Protein AF-A0A7G2JWM5-F1 (afdb_monomer_lite)

Foldseek 3Di:
DAFEDAPPDPCCVVGPHYDHDDVVVPPDDPVVVVLVRVVVVCVVVVHDRDDDDPPPDDDDPVVVVVVVVVCCVVVVDDPVDDDDDDDQDDVPSDDGDDPVVVVVVD

Secondary structure (DSSP, 8-state):
---EEETTSGGGGG-SEEE---GGG-SS-HHHHHHHHHHHHHHHTTPPP----S-SS---HHHHHHHHHHHHHHHT--TTS---------TTSSPPPPHHHHHHH-

Radius of gyration: 20.57 Å; chains: 1; bounding box: 44×35×52 Å

Structure (mmCIF, N/CA/C/O backbone):
data_AF-A0A7G2JWM5-F1
#
_entry.id   AF-A0A7G2JWM5-F1
#
loop_
_atom_site.group_PDB
_atom_site.id
_atom_site.type_symbol
_atom_site.label_atom_id
_atom_site.label_alt_id
_atom_site.label_comp_id
_atom_site.label_asym_id
_atom_site.label_entity_id
_atom_site.label_seq_id
_atom_site.pdbx_PDB_ins_code
_atom_site.Cartn_x
_atom_site.Cartn_y
_atom_site.Cartn_z
_atom_site.occupancy
_atom_site.B_iso_or_equiv
_atom_site.auth_seq_id
_atom_site.auth_comp_id
_atom_site.auth_asym_id
_atom_site.auth_atom_id
_atom_site.pdbx_PDB_model_num
ATOM 1 N N . LYS A 1 1 ? 11.159 4.956 -25.012 1.00 87.69 1 LYS A N 1
ATOM 2 C CA . LYS A 1 1 ? 10.590 5.292 -23.677 1.00 87.69 1 LYS A CA 1
ATOM 3 C C . LYS A 1 1 ? 10.637 4.049 -22.785 1.00 87.69 1 LYS A C 1
ATOM 5 O O . LYS A 1 1 ? 10.161 3.008 -23.226 1.00 87.69 1 LYS A O 1
ATOM 10 N N . TYR A 1 2 ? 11.234 4.130 -21.594 1.00 93.06 2 TYR A N 1
ATOM 11 C CA . TYR A 1 2 ? 11.314 3.020 -20.631 1.00 93.06 2 TYR A CA 1
ATOM 12 C C . TYR A 1 2 ? 10.010 2.926 -19.820 1.00 93.06 2 TYR A C 1
ATOM 14 O O . TYR A 1 2 ? 9.539 3.944 -19.316 1.00 93.06 2 TYR A O 1
ATOM 22 N N . ARG A 1 3 ? 9.396 1.740 -19.736 1.00 94.00 3 ARG A N 1
ATOM 23 C CA . ARG A 1 3 ? 8.170 1.473 -18.968 1.00 94.00 3 ARG A CA 1
ATOM 24 C C . ARG A 1 3 ? 8.335 0.158 -18.210 1.00 94.00 3 ARG A C 1
ATOM 26 O O . ARG A 1 3 ? 8.349 -0.907 -18.824 1.00 94.00 3 ARG A O 1
ATOM 33 N N . LEU A 1 4 ? 8.431 0.244 -16.887 1.00 94.94 4 LEU A N 1
ATOM 34 C CA . LEU A 1 4 ? 8.587 -0.898 -15.987 1.00 94.94 4 LEU A CA 1
ATOM 35 C C . LEU A 1 4 ? 7.278 -1.199 -15.252 1.00 94.94 4 LEU A C 1
ATOM 37 O O . LEU A 1 4 ? 6.628 -0.279 -14.761 1.00 94.94 4 LEU A O 1
ATOM 41 N N . ALA A 1 5 ? 6.920 -2.478 -15.156 1.00 94.25 5 ALA A N 1
ATOM 42 C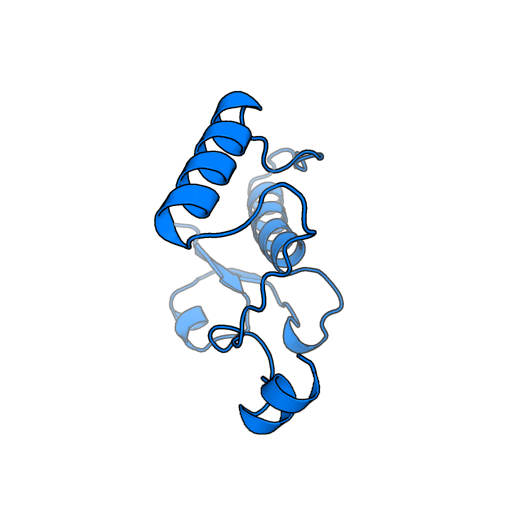 CA . ALA A 1 5 ? 5.802 -2.954 -14.343 1.00 94.25 5 ALA A CA 1
ATOM 43 C C . ALA A 1 5 ? 6.120 -4.286 -13.643 1.00 94.25 5 ALA A C 1
ATOM 45 O O . ALA A 1 5 ? 7.007 -5.023 -14.080 1.00 94.25 5 ALA A O 1
ATOM 46 N N . PRO A 1 6 ? 5.365 -4.652 -12.594 1.00 93.62 6 PRO A N 1
ATOM 47 C CA . PRO A 1 6 ? 5.339 -6.020 -12.094 1.00 93.62 6 PRO A CA 1
ATOM 48 C C . PRO A 1 6 ? 4.916 -7.022 -13.179 1.00 93.62 6 PRO A C 1
ATOM 50 O O . PRO A 1 6 ? 3.964 -6.784 -13.925 1.00 93.62 6 PRO A O 1
ATOM 53 N N . ALA A 1 7 ? 5.561 -8.187 -13.221 1.00 91.81 7 ALA A N 1
ATOM 54 C CA . ALA A 1 7 ? 5.248 -9.278 -14.150 1.00 91.81 7 ALA A CA 1
ATOM 55 C C . ALA A 1 7 ? 4.025 -10.120 -13.713 1.00 91.81 7 ALA A C 1
ATOM 57 O O . ALA A 1 7 ? 4.030 -11.340 -13.850 1.00 91.81 7 ALA A O 1
ATOM 58 N N . THR A 1 8 ? 2.997 -9.498 -13.124 1.00 84.69 8 THR A N 1
ATOM 59 C CA . THR A 1 8 ? 1.924 -10.216 -12.403 1.00 84.69 8 THR A CA 1
ATOM 60 C C . THR A 1 8 ? 0.517 -10.014 -12.959 1.00 84.69 8 THR A C 1
ATOM 62 O O . THR A 1 8 ? -0.327 -10.884 -12.770 1.00 84.69 8 THR A O 1
ATOM 65 N N . LYS A 1 9 ? 0.231 -8.903 -13.651 1.00 85.19 9 LYS A N 1
ATOM 66 C CA . LYS A 1 9 ? -1.109 -8.594 -14.196 1.00 85.19 9 LYS A CA 1
ATOM 67 C C . LYS A 1 9 ? -1.100 -8.570 -15.722 1.00 85.19 9 LYS A C 1
ATOM 69 O O . LYS A 1 9 ? -0.060 -8.306 -16.316 1.00 85.19 9 LYS A O 1
ATOM 74 N N . TRP A 1 10 ? -2.245 -8.808 -16.368 1.00 87.44 10 TRP A N 1
ATOM 75 C CA . TRP A 1 10 ? -2.355 -8.834 -17.838 1.00 87.44 10 TRP A CA 1
ATOM 76 C C . TRP A 1 10 ? -1.911 -7.515 -18.495 1.00 87.44 10 TRP A C 1
ATOM 78 O O . TRP A 1 10 ? -1.260 -7.532 -19.536 1.00 87.44 10 TRP A O 1
ATOM 88 N N . VAL A 1 11 ? -2.155 -6.376 -17.833 1.00 87.44 11 VAL A N 1
ATOM 89 C CA . VAL A 1 11 ? -1.743 -5.032 -18.286 1.00 87.44 11 VAL A CA 1
ATOM 90 C C . VAL A 1 11 ? -0.230 -4.882 -18.491 1.00 87.44 11 VAL A C 1
ATOM 92 O O . VAL A 1 11 ? 0.208 -3.934 -19.140 1.00 87.44 11 VAL A O 1
ATOM 95 N N . GLN A 1 12 ? 0.584 -5.828 -18.002 1.00 88.38 12 GLN A N 1
ATOM 96 C CA . GLN A 1 12 ? 2.034 -5.854 -18.214 1.00 8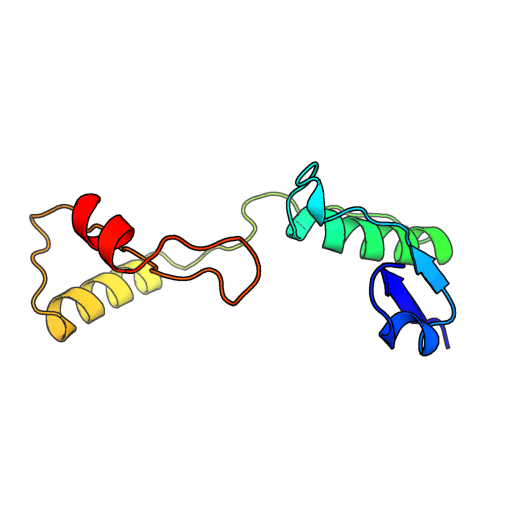8.38 12 GLN A CA 1
ATOM 97 C C . GLN A 1 12 ? 2.442 -5.855 -19.699 1.00 88.38 12 GLN A C 1
ATOM 99 O O . GLN A 1 12 ? 3.577 -5.504 -20.015 1.00 88.38 12 GLN A O 1
ATOM 104 N N . ILE A 1 13 ? 1.541 -6.226 -20.619 1.00 91.50 13 ILE A N 1
ATOM 105 C CA . ILE A 1 13 ? 1.789 -6.176 -22.070 1.00 91.50 13 ILE A CA 1
ATOM 106 C C . ILE A 1 13 ? 2.083 -4.758 -22.580 1.00 91.50 13 ILE A C 1
ATOM 108 O O . ILE A 1 13 ? 2.785 -4.601 -23.573 1.00 91.50 13 ILE A O 1
ATOM 112 N N . LEU A 1 14 ? 1.614 -3.721 -21.877 1.00 93.06 14 LEU A N 1
ATOM 113 C CA . LEU A 1 14 ? 1.860 -2.317 -22.230 1.00 93.06 14 LEU A CA 1
ATOM 114 C C . LEU A 1 14 ? 3.278 -1.844 -21.839 1.00 93.06 14 LEU A C 1
ATOM 116 O O . LEU A 1 14 ? 3.710 -0.742 -22.206 1.00 93.06 14 LEU A O 1
ATOM 120 N N . TYR A 1 15 ? 4.026 -2.679 -21.112 1.00 94.75 15 TYR A N 1
ATOM 121 C CA . TYR A 1 15 ? 5.335 -2.380 -20.536 1.00 94.75 15 TYR A CA 1
ATOM 122 C C . TYR A 1 15 ? 6.432 -3.203 -21.220 1.00 94.75 15 TYR A C 1
ATOM 124 O O . TYR A 1 15 ? 6.281 -4.404 -21.453 1.00 94.75 15 TYR A O 1
ATOM 132 N N . ASN A 1 16 ? 7.550 -2.545 -21.536 1.00 95.06 16 ASN A N 1
ATOM 133 C CA . ASN A 1 16 ? 8.700 -3.152 -22.214 1.00 95.06 16 ASN A CA 1
ATOM 134 C C . ASN A 1 16 ? 9.753 -3.712 -21.246 1.00 95.06 16 ASN A C 1
ATOM 136 O O . ASN A 1 16 ? 10.640 -4.442 -21.676 1.00 95.06 16 ASN A O 1
ATOM 140 N N . HIS A 1 17 ? 9.635 -3.416 -19.951 1.00 95.50 17 HIS A N 1
ATOM 141 C CA . HIS A 1 17 ? 10.452 -4.004 -18.895 1.00 95.50 17 HIS A CA 1
ATOM 142 C C . HIS A 1 17 ? 9.562 -4.513 -17.771 1.00 95.50 17 HIS A C 1
ATOM 144 O O . HIS A 1 17 ? 8.515 -3.930 -17.473 1.00 95.50 17 HIS A O 1
ATOM 150 N N . ARG A 1 18 ? 9.964 -5.624 -17.151 1.00 94.94 18 ARG A N 1
ATOM 151 C CA . ARG A 1 18 ? 9.153 -6.294 -16.138 1.00 94.94 18 ARG A CA 1
ATOM 152 C C . ARG A 1 18 ? 10.008 -6.789 -14.986 1.00 94.94 18 ARG A C 1
ATOM 154 O O . ARG A 1 18 ? 11.138 -7.216 -15.200 1.00 94.94 18 ARG A O 1
ATOM 161 N N . LEU A 1 19 ? 9.443 -6.748 -13.784 1.00 95.62 19 LEU A N 1
ATOM 162 C CA . LEU A 1 19 ? 10.050 -7.290 -12.573 1.00 95.62 19 LEU A CA 1
ATOM 163 C C . LEU A 1 19 ? 9.135 -8.357 -11.973 1.00 95.62 19 LEU A C 1
ATOM 165 O O . LEU A 1 19 ? 7.965 -8.095 -11.690 1.00 95.62 19 LEU A O 1
ATOM 169 N N . THR A 1 20 ? 9.657 -9.562 -11.768 1.00 94.12 20 THR A N 1
ATOM 170 C CA . THR A 1 20 ? 8.897 -10.637 -11.124 1.00 94.12 20 THR A CA 1
ATOM 171 C C . THR A 1 20 ? 8.733 -10.337 -9.638 1.00 94.12 20 THR A C 1
ATOM 173 O O . THR A 1 20 ? 9.713 -10.189 -8.917 1.00 94.12 20 THR A O 1
ATOM 176 N N . GLN A 1 21 ? 7.485 -10.270 -9.176 1.00 93.06 21 GLN A N 1
ATOM 177 C CA . GLN A 1 21 ? 7.126 -10.065 -7.773 1.00 93.06 21 GLN A CA 1
ATOM 178 C C . GLN A 1 21 ? 6.032 -11.061 -7.393 1.00 93.06 21 GLN A C 1
ATOM 180 O O . GLN A 1 21 ? 5.107 -11.278 -8.170 1.00 93.06 21 GLN A O 1
ATOM 185 N N . ARG A 1 22 ? 6.107 -11.670 -6.207 1.00 90.19 22 ARG A N 1
ATOM 186 C CA . ARG A 1 22 ? 5.109 -12.642 -5.725 1.00 90.19 22 ARG A CA 1
ATOM 187 C C . ARG A 1 22 ? 4.350 -12.089 -4.521 1.00 90.19 22 ARG A C 1
ATOM 189 O O . ARG A 1 22 ? 4.466 -12.607 -3.419 1.00 90.19 22 ARG A O 1
ATOM 196 N N . ARG A 1 23 ? 3.559 -11.036 -4.759 1.00 88.12 23 ARG A N 1
ATOM 197 C CA . ARG A 1 23 ? 2.853 -10.282 -3.703 1.00 88.12 23 ARG A CA 1
ATOM 198 C C . ARG A 1 23 ? 1.862 -11.127 -2.891 1.00 88.12 23 ARG A C 1
ATOM 200 O O . ARG A 1 23 ? 1.644 -10.843 -1.726 1.00 88.12 23 ARG A O 1
ATOM 207 N N . SER A 1 24 ? 1.331 -12.210 -3.462 1.00 85.62 24 SER A N 1
ATOM 208 C CA . SER A 1 24 ? 0.433 -13.140 -2.758 1.00 85.62 24 SER A CA 1
ATOM 209 C C . SER A 1 24 ? 1.101 -13.950 -1.646 1.00 85.62 24 SER A C 1
ATOM 211 O O . SER A 1 24 ? 0.404 -14.576 -0.857 1.00 85.62 24 SER A O 1
ATOM 213 N N . ARG A 1 25 ? 2.437 -13.981 -1.590 1.00 89.19 25 ARG A N 1
ATOM 214 C CA . ARG A 1 25 ? 3.170 -14.705 -0.546 1.00 89.19 25 ARG A CA 1
ATOM 215 C C . ARG A 1 25 ? 3.380 -13.888 0.723 1.00 89.19 25 ARG A C 1
ATOM 217 O O . ARG A 1 25 ? 3.869 -14.445 1.696 1.00 89.19 25 ARG A O 1
ATOM 224 N N . SER A 1 26 ? 3.059 -12.592 0.698 1.00 87.12 26 SER A N 1
ATOM 225 C CA . SER A 1 26 ? 3.240 -11.681 1.835 1.00 87.12 26 SER A CA 1
ATOM 226 C C . SER A 1 26 ? 4.656 -11.711 2.436 1.00 87.12 26 SER A C 1
ATOM 228 O O . SER A 1 26 ? 4.834 -11.470 3.622 1.00 87.12 26 SER A O 1
ATOM 230 N N . GLU A 1 27 ? 5.673 -12.009 1.616 1.00 92.56 27 GLU A N 1
ATOM 231 C CA . GLU A 1 27 ? 7.086 -12.075 2.034 1.00 92.56 27 GLU A CA 1
ATOM 232 C C . GLU A 1 27 ? 7.656 -10.681 2.352 1.00 92.56 27 GLU A C 1
ATOM 234 O O . GLU A 1 27 ? 8.654 -10.563 3.058 1.00 92.56 27 GLU A O 1
ATOM 239 N N . LYS A 1 28 ? 7.038 -9.633 1.795 1.00 92.50 28 LYS A N 1
ATOM 240 C CA . LYS A 1 28 ? 7.373 -8.222 1.993 1.00 92.50 28 LYS A CA 1
ATOM 241 C C . LYS A 1 28 ? 6.093 -7.399 2.097 1.00 92.50 28 LYS A C 1
ATOM 243 O O . LYS A 1 28 ? 5.046 -7.803 1.584 1.00 92.50 28 LYS A O 1
ATOM 248 N N . SER A 1 29 ? 6.190 -6.219 2.694 1.00 90.06 29 SER A N 1
ATOM 249 C CA . SER A 1 29 ? 5.132 -5.213 2.643 1.00 90.06 29 SER A CA 1
ATOM 250 C C . SER A 1 29 ? 4.901 -4.703 1.214 1.00 90.06 29 SER A C 1
ATOM 252 O O . SER A 1 29 ? 5.784 -4.728 0.352 1.00 90.06 29 SER A O 1
ATOM 254 N N . GLU A 1 30 ? 3.703 -4.172 0.961 1.00 89.31 30 GLU A N 1
ATOM 255 C CA . GLU A 1 30 ? 3.360 -3.564 -0.331 1.00 89.31 30 GLU A CA 1
ATOM 256 C C . GLU A 1 30 ? 4.302 -2.395 -0.685 1.00 89.31 30 GLU A C 1
ATOM 258 O O . GLU A 1 30 ? 4.679 -2.212 -1.846 1.00 89.31 30 GLU A O 1
ATOM 263 N N . ALA A 1 31 ? 4.742 -1.638 0.326 1.00 90.62 31 ALA A N 1
ATOM 264 C CA . ALA A 1 31 ? 5.697 -0.546 0.170 1.00 90.62 31 ALA A CA 1
ATOM 265 C C . ALA A 1 31 ? 7.062 -1.040 -0.339 1.00 90.62 31 ALA A C 1
ATOM 267 O O . ALA A 1 31 ? 7.603 -0.475 -1.290 1.00 90.62 31 ALA A O 1
ATOM 268 N N . GLU A 1 32 ? 7.587 -2.129 0.222 1.00 92.88 32 GLU A N 1
ATOM 269 C CA . GLU A 1 32 ? 8.866 -2.717 -0.198 1.00 92.88 32 GLU A CA 1
ATOM 270 C C . GLU A 1 32 ? 8.810 -3.279 -1.625 1.00 92.88 32 GLU A C 1
ATOM 272 O O . GLU A 1 32 ? 9.759 -3.118 -2.397 1.00 92.88 32 GLU A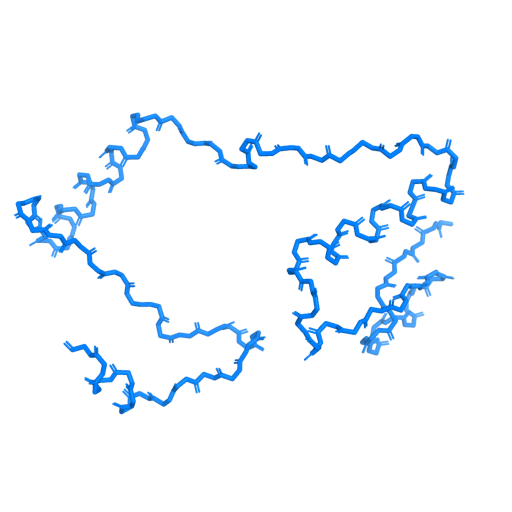 O 1
ATOM 277 N N . TYR A 1 33 ? 7.687 -3.882 -2.033 1.00 94.31 33 TYR A N 1
ATOM 278 C CA . TYR A 1 33 ? 7.502 -4.272 -3.434 1.00 94.31 33 TYR A CA 1
ATOM 279 C C . TYR A 1 33 ? 7.467 -3.059 -4.372 1.00 94.31 33 TYR A C 1
ATOM 281 O O . TYR A 1 33 ? 7.925 -3.139 -5.513 1.00 94.31 33 TYR A O 1
ATOM 289 N N . ASN A 1 34 ? 6.941 -1.920 -3.934 1.00 92.75 34 ASN A N 1
ATOM 290 C CA . ASN A 1 34 ? 6.989 -0.705 -4.744 1.00 92.75 34 ASN A CA 1
ATOM 291 C C . ASN A 1 34 ? 8.422 -0.149 -4.830 1.00 92.75 34 ASN A C 1
ATOM 293 O O . ASN A 1 34 ? 8.858 0.231 -5.917 1.00 92.75 34 ASN A O 1
ATOM 297 N N . GLN A 1 35 ? 9.191 -0.203 -3.739 1.00 94.69 35 GLN A N 1
ATOM 298 C CA . GLN A 1 35 ? 10.616 0.151 -3.736 1.00 94.69 35 GLN A CA 1
ATOM 299 C C . GLN A 1 35 ? 11.450 -0.758 -4.652 1.00 94.69 35 GLN A C 1
ATOM 301 O O . GLN A 1 35 ? 12.331 -0.262 -5.349 1.00 94.69 35 GLN A O 1
ATOM 306 N N . ASP A 1 36 ? 11.151 -2.061 -4.733 1.00 95.75 36 ASP A N 1
ATOM 307 C CA . ASP A 1 36 ? 11.822 -2.994 -5.655 1.00 95.75 36 ASP A CA 1
ATOM 308 C C . ASP A 1 36 ? 11.748 -2.507 -7.125 1.00 95.75 36 ASP A C 1
ATOM 310 O O . ASP A 1 36 ? 12.731 -2.604 -7.864 1.00 95.75 36 ASP A O 1
ATOM 314 N N . LEU A 1 37 ? 10.608 -1.947 -7.556 1.00 95.25 37 LEU A N 1
ATOM 315 C CA . LEU A 1 37 ? 10.455 -1.382 -8.906 1.00 95.25 37 LEU A CA 1
ATOM 316 C C . LEU A 1 37 ? 11.329 -0.140 -9.101 1.00 95.25 37 LEU A C 1
ATOM 318 O O . LEU A 1 37 ? 11.981 -0.001 -10.137 1.00 95.25 37 LEU A O 1
ATOM 322 N N . VAL A 1 38 ? 11.353 0.752 -8.107 1.00 95.38 38 VAL A N 1
ATOM 323 C CA . VAL A 1 38 ? 12.175 1.970 -8.129 1.00 95.38 38 VAL A CA 1
ATOM 324 C C . VAL A 1 38 ? 13.658 1.604 -8.173 1.00 95.38 38 VAL A C 1
ATOM 326 O O . VAL A 1 38 ? 14.390 2.133 -9.005 1.00 95.38 38 VAL A O 1
ATOM 329 N N . ARG A 1 39 ? 14.095 0.632 -7.365 1.00 96.81 39 ARG A N 1
ATOM 330 C CA . ARG A 1 39 ? 15.464 0.104 -7.394 1.00 96.81 39 ARG A CA 1
ATOM 331 C C . ARG A 1 39 ? 15.841 -0.439 -8.761 1.00 96.81 39 ARG A C 1
ATOM 333 O O . ARG A 1 39 ? 16.870 -0.041 -9.299 1.00 96.81 39 ARG A O 1
ATOM 340 N N . ALA A 1 40 ? 15.003 -1.293 -9.345 1.00 96.38 40 ALA A N 1
ATOM 341 C CA . ALA A 1 40 ? 15.255 -1.847 -10.671 1.00 96.38 40 ALA A CA 1
ATOM 342 C C . ALA A 1 40 ? 15.352 -0.747 -11.744 1.00 96.38 40 ALA A C 1
ATOM 344 O O . ALA A 1 40 ? 16.198 -0.826 -12.634 1.00 96.38 40 ALA A O 1
ATOM 345 N N . PHE A 1 41 ? 14.524 0.299 -11.650 1.00 96.25 41 PHE A N 1
ATOM 346 C CA . PHE A 1 41 ? 14.614 1.472 -12.519 1.00 96.25 41 PHE A CA 1
ATOM 347 C C . PHE A 1 41 ? 15.948 2.217 -12.337 1.00 96.25 41 PHE A C 1
ATOM 349 O O . PHE A 1 41 ? 16.671 2.415 -13.310 1.00 96.25 41 PHE A O 1
ATOM 356 N N . LEU A 1 42 ? 16.309 2.590 -11.106 1.00 96.38 42 LEU A N 1
ATOM 357 C CA . LEU A 1 42 ? 17.529 3.355 -10.821 1.00 96.38 42 LEU A CA 1
ATOM 358 C C . LEU A 1 42 ? 18.792 2.589 -11.229 1.00 96.38 42 LEU A C 1
ATOM 360 O O . LEU A 1 42 ? 19.649 3.140 -11.916 1.00 96.38 42 LEU A O 1
ATOM 364 N N . GLN A 1 43 ? 18.865 1.297 -10.898 1.00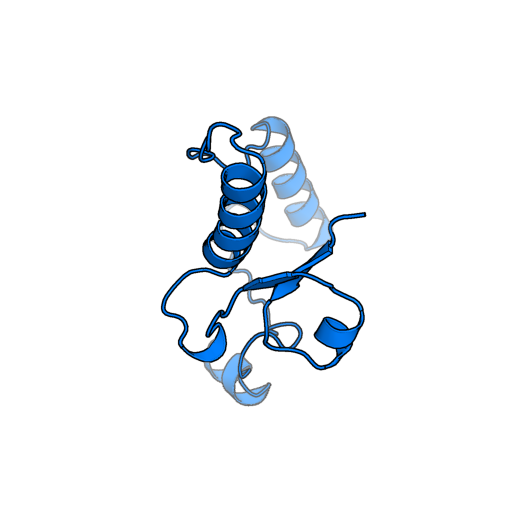 96.19 43 GLN A N 1
ATOM 365 C CA . GLN A 1 43 ? 19.970 0.420 -11.292 1.00 96.19 43 GLN A CA 1
ATOM 366 C C . GLN A 1 43 ? 20.111 0.334 -12.813 1.00 96.19 43 GLN A C 1
ATOM 368 O O . GLN A 1 43 ? 21.219 0.432 -13.337 1.00 96.19 43 GLN A O 1
ATOM 373 N N . LYS A 1 44 ? 18.992 0.209 -13.539 1.00 96.06 44 LYS A N 1
ATOM 374 C CA . LYS A 1 44 ? 18.990 0.174 -15.007 1.00 96.06 44 LYS A CA 1
ATOM 375 C C . LYS A 1 44 ? 19.534 1.461 -15.636 1.00 96.06 44 LYS A C 1
ATOM 377 O O . LYS A 1 44 ? 20.065 1.406 -16.743 1.00 96.06 44 LYS A O 1
ATOM 382 N N . HIS A 1 45 ? 19.392 2.587 -14.944 1.00 96.50 45 HIS A N 1
ATOM 383 C CA . HIS A 1 45 ? 19.863 3.904 -15.367 1.00 96.50 45 HIS A CA 1
ATOM 384 C C . HIS A 1 45 ? 21.194 4.321 -14.718 1.00 96.50 45 HIS A C 1
ATOM 386 O O . HIS A 1 45 ? 21.583 5.478 -14.851 1.00 96.50 45 HIS A O 1
ATOM 392 N N . ASN A 1 46 ? 21.890 3.405 -14.028 1.00 97.06 46 ASN A N 1
ATOM 393 C CA . ASN A 1 46 ? 23.138 3.678 -13.304 1.00 97.06 46 ASN A CA 1
ATOM 394 C C . ASN A 1 46 ? 23.030 4.847 -12.306 1.00 97.06 46 ASN A C 1
ATOM 396 O O . ASN A 1 46 ? 24.000 5.560 -12.056 1.00 97.06 46 ASN A O 1
ATOM 400 N N . MET A 1 47 ? 21.847 5.036 -11.725 1.00 97.56 47 MET A N 1
ATOM 401 C CA . MET A 1 47 ? 21.597 6.045 -10.704 1.00 97.56 47 MET A CA 1
ATOM 402 C C . MET A 1 47 ? 21.792 5.450 -9.305 1.00 97.56 47 MET A C 1
ATOM 404 O O . MET A 1 47 ? 21.496 4.269 -9.092 1.00 97.56 47 MET A O 1
ATOM 408 N N . PRO A 1 48 ? 22.254 6.252 -8.331 1.00 96.94 48 PRO A N 1
ATOM 409 C CA . PRO A 1 48 ? 22.362 5.797 -6.955 1.00 96.94 48 PRO A CA 1
ATOM 410 C C . PRO A 1 48 ? 20.980 5.447 -6.399 1.00 96.94 48 PRO A C 1
ATOM 412 O O . PRO A 1 48 ? 20.000 6.164 -6.607 1.00 96.94 48 PRO A O 1
ATOM 415 N N . VAL A 1 49 ? 20.916 4.342 -5.662 1.00 96.50 49 VAL A N 1
ATOM 416 C CA . VAL A 1 49 ? 19.726 3.954 -4.906 1.00 96.50 49 VAL A CA 1
ATOM 417 C C . VAL A 1 49 ? 19.798 4.620 -3.538 1.00 96.50 49 VAL A C 1
ATOM 419 O O . VAL A 1 49 ? 20.708 4.339 -2.761 1.00 96.50 49 VAL A O 1
ATOM 422 N N . VAL A 1 50 ? 18.831 5.488 -3.243 1.00 93.06 50 VAL A N 1
ATOM 423 C CA . VAL A 1 50 ? 18.665 6.108 -1.925 1.00 93.06 50 VAL A CA 1
ATOM 424 C C . VAL A 1 50 ? 17.348 5.621 -1.344 1.00 93.06 50 VAL A C 1
ATOM 426 O O . VAL A 1 50 ? 16.282 5.949 -1.860 1.00 93.06 50 VAL A O 1
ATOM 429 N N . GLU A 1 51 ? 17.429 4.819 -0.287 1.00 91.81 51 GLU A N 1
ATOM 430 C CA . GLU A 1 51 ? 16.238 4.303 0.383 1.00 91.81 51 GLU A CA 1
ATOM 431 C C . GLU A 1 51 ? 15.655 5.358 1.334 1.00 91.81 51 GLU A C 1
ATOM 433 O O . GLU A 1 51 ? 16.413 5.990 2.085 1.00 91.81 51 GLU A O 1
ATOM 438 N N . PRO A 1 52 ? 14.322 5.555 1.345 1.00 90.50 52 PRO A N 1
ATOM 439 C CA . PRO A 1 52 ? 13.687 6.392 2.347 1.00 90.50 52 PRO A CA 1
ATOM 440 C C . PRO A 1 52 ? 13.887 5.760 3.725 1.00 90.50 52 PRO A C 1
ATOM 442 O O . PRO A 1 52 ? 13.836 4.540 3.884 1.00 90.50 52 PRO A O 1
ATOM 445 N N . LYS A 1 53 ? 14.098 6.599 4.737 1.00 90.50 53 LYS A N 1
ATOM 446 C CA . LYS A 1 53 ? 14.216 6.166 6.130 1.00 90.50 53 LYS A CA 1
ATOM 447 C C . LYS A 1 53 ? 13.009 6.652 6.920 1.00 90.50 53 LYS A C 1
ATOM 449 O O . LYS A 1 53 ? 12.457 7.700 6.580 1.00 90.50 53 LYS A O 1
ATOM 454 N N . PRO A 1 54 ? 12.595 5.917 7.961 1.00 89.62 54 PRO A N 1
ATOM 455 C CA . PRO A 1 54 ? 11.557 6.403 8.846 1.00 89.62 54 PRO A CA 1
ATOM 456 C C . PRO A 1 54 ? 11.993 7.716 9.527 1.00 89.62 54 PRO A C 1
ATOM 458 O O . PRO A 1 54 ? 13.189 7.909 9.765 1.00 89.62 54 PRO A O 1
ATOM 461 N N . PRO A 1 55 ? 11.033 8.590 9.876 1.00 90.88 55 PRO A N 1
ATOM 462 C CA . PRO A 1 55 ? 9.588 8.403 9.704 1.00 90.88 55 PRO A CA 1
ATOM 463 C C . PRO A 1 55 ? 9.134 8.682 8.260 1.00 90.88 55 PRO A C 1
ATOM 465 O O . PRO A 1 55 ? 9.535 9.676 7.666 1.00 90.88 55 PRO A O 1
ATOM 468 N N . TYR A 1 56 ? 8.277 7.822 7.695 1.00 87.38 56 TYR A N 1
ATOM 469 C CA . TYR A 1 56 ? 7.838 7.945 6.293 1.00 87.38 56 TYR A CA 1
ATOM 470 C C . TYR A 1 56 ? 6.722 8.975 6.074 1.00 87.38 56 TYR A C 1
ATOM 472 O O . TYR A 1 56 ? 6.590 9.518 4.981 1.00 87.38 56 TYR A O 1
ATOM 480 N N . LEU A 1 57 ? 5.906 9.219 7.100 1.00 89.31 57 LEU A N 1
ATOM 481 C CA . LEU A 1 57 ? 4.800 10.169 7.085 1.00 89.31 57 LEU A CA 1
ATOM 482 C C . 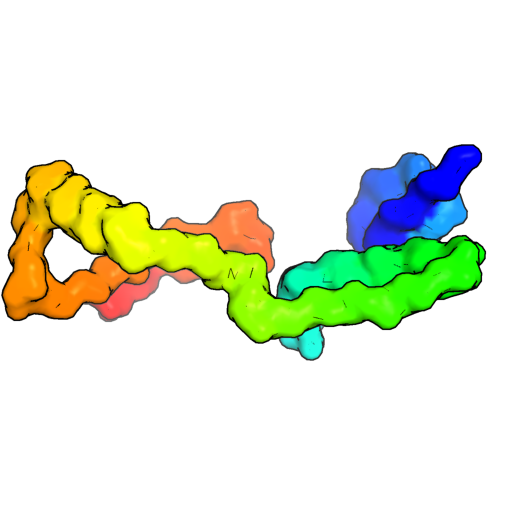LEU A 1 57 ? 4.731 10.832 8.459 1.00 89.31 57 LEU A C 1
ATOM 484 O O . LEU A 1 57 ? 4.635 10.143 9.474 1.00 89.31 57 LEU A O 1
ATOM 488 N N . ILE A 1 58 ? 4.821 12.158 8.481 1.00 91.12 58 ILE A N 1
ATOM 489 C CA . ILE A 1 58 ? 4.805 12.967 9.700 1.00 91.12 58 ILE A CA 1
ATOM 490 C C . ILE A 1 58 ? 3.727 14.023 9.525 1.00 91.12 58 ILE A C 1
ATOM 492 O O . ILE A 1 58 ? 3.647 14.666 8.480 1.00 91.12 58 ILE A O 1
ATOM 496 N N . PHE A 1 59 ? 2.924 14.200 10.564 1.00 91.50 59 PHE A N 1
ATOM 497 C CA . PHE A 1 59 ? 1.968 15.288 10.662 1.00 91.50 59 PHE A CA 1
ATOM 498 C C . PHE A 1 59 ? 2.416 16.246 11.755 1.00 91.50 59 PHE A C 1
ATOM 500 O O . PHE A 1 59 ? 3.035 15.836 12.741 1.00 91.50 59 PHE A O 1
ATOM 507 N N . GLU A 1 60 ? 2.083 17.521 11.593 1.00 93.50 60 GLU A N 1
ATOM 508 C CA . GLU A 1 60 ? 2.227 18.473 12.684 1.00 93.50 60 GLU A CA 1
ATOM 509 C C . GLU A 1 60 ? 1.334 18.060 13.856 1.00 93.50 60 GLU A C 1
ATOM 511 O O . GLU A 1 60 ? 0.207 17.595 13.667 1.00 93.50 60 GLU A O 1
ATOM 516 N N . LYS A 1 61 ? 1.831 18.251 15.081 1.00 88.44 61 LYS A N 1
ATOM 517 C CA . LYS A 1 61 ? 1.092 17.898 16.299 1.00 88.44 61 LYS A CA 1
ATOM 518 C C . LYS A 1 61 ? -0.276 18.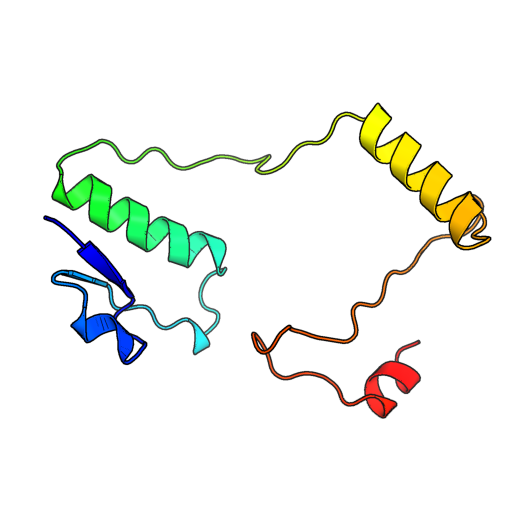596 16.351 1.00 88.44 61 LYS A C 1
ATOM 520 O O . LYS A 1 61 ? -1.272 17.951 16.659 1.00 88.44 61 LYS A O 1
ATOM 525 N N . SER A 1 62 ? -0.319 19.861 15.937 1.00 93.06 62 SER A N 1
ATOM 526 C CA . SER A 1 62 ? -1.537 20.667 15.797 1.00 93.06 62 SER A CA 1
ATOM 527 C C . SER A 1 62 ? -2.556 20.040 14.842 1.00 93.06 62 SER A C 1
ATOM 529 O O . SER A 1 62 ? -3.743 20.013 15.145 1.00 93.06 62 SER A O 1
ATOM 531 N N . ALA A 1 63 ? -2.118 19.490 13.705 1.00 90.94 63 ALA A N 1
ATOM 532 C CA . ALA A 1 63 ? -3.011 18.844 12.745 1.00 90.94 63 ALA A CA 1
ATOM 533 C C . ALA A 1 63 ? -3.662 17.583 13.336 1.00 90.94 63 ALA A C 1
ATOM 535 O O . ALA A 1 63 ? -4.856 17.356 13.144 1.00 90.94 63 ALA A O 1
ATOM 536 N N . VAL A 1 64 ? -2.898 16.790 14.094 1.00 89.88 64 VAL A N 1
ATOM 537 C CA . VAL A 1 64 ? -3.415 15.590 14.773 1.00 89.88 64 VAL A CA 1
ATOM 538 C C . VAL A 1 64 ? -4.398 15.965 15.885 1.00 89.88 64 VAL A C 1
ATOM 540 O O . VAL A 1 64 ? -5.462 15.359 15.990 1.00 89.88 64 VAL A O 1
ATOM 543 N N . GLU A 1 65 ? -4.075 16.981 16.687 1.00 91.19 65 GLU A N 1
ATOM 544 C CA . GLU A 1 65 ? -4.941 17.481 17.762 1.00 91.19 65 GLU A CA 1
ATOM 545 C C . GLU A 1 65 ? -6.254 18.054 17.216 1.00 91.19 65 GLU A C 1
ATOM 547 O O . GLU A 1 65 ? -7.329 17.685 17.688 1.00 91.19 65 GLU A O 1
ATOM 552 N N . ASN A 1 66 ? -6.183 18.875 16.166 1.00 93.06 66 ASN A N 1
ATOM 553 C CA . ASN A 1 66 ? -7.364 19.434 15.511 1.00 93.06 66 ASN A CA 1
ATOM 554 C C . ASN A 1 66 ? -8.261 18.333 14.933 1.00 93.06 66 ASN A C 1
ATOM 556 O O . ASN A 1 66 ? -9.481 18.392 15.077 1.00 93.06 66 ASN A O 1
ATOM 560 N N . GLN A 1 67 ? -7.671 17.296 14.327 1.00 92.00 67 GLN A N 1
ATOM 561 C CA . GLN A 1 67 ? -8.435 16.158 13.816 1.00 92.00 67 GLN A CA 1
ATOM 562 C C . GLN A 1 67 ? -9.104 15.365 14.945 1.00 92.00 67 GLN A C 1
ATOM 564 O O . GLN A 1 67 ? -10.232 14.898 14.784 1.00 92.00 67 GLN A O 1
ATOM 569 N N . HIS A 1 68 ? -8.436 15.220 16.092 1.00 89.94 68 HIS A N 1
ATOM 570 C CA . HIS A 1 68 ? -9.009 14.562 17.263 1.00 89.94 68 HIS A CA 1
ATOM 571 C C . HIS A 1 68 ? -10.230 15.328 17.789 1.00 89.94 68 HIS A C 1
ATOM 573 O O . HIS A 1 68 ? -11.290 14.727 17.962 1.00 89.94 68 HIS A O 1
ATOM 579 N N . VAL A 1 69 ? -10.117 16.652 17.959 1.00 93.00 69 VAL A N 1
ATOM 580 C CA . VAL A 1 69 ? -11.236 17.519 18.375 1.00 93.00 69 VAL A CA 1
ATOM 581 C C . VAL A 1 69 ? -12.389 17.443 17.373 1.00 93.00 69 VAL A C 1
ATOM 583 O O . VAL A 1 69 ? -13.530 17.203 17.763 1.00 93.00 69 VAL A O 1
ATOM 586 N N . PHE A 1 70 ? -12.096 17.540 16.075 1.00 94.31 70 PHE A N 1
ATOM 587 C CA . PHE A 1 70 ? -13.111 17.439 15.028 1.00 94.31 70 PHE A CA 1
ATOM 588 C C . PHE A 1 70 ? -13.897 16.120 15.093 1.00 94.31 70 PHE A C 1
ATOM 590 O O . PHE A 1 70 ? -15.126 16.116 14.995 1.00 94.31 70 PHE A O 1
ATOM 597 N N . LEU A 1 71 ? -13.208 14.989 15.280 1.00 93.31 71 LEU A N 1
ATOM 598 C CA . LEU A 1 71 ? -13.851 13.680 15.408 1.00 93.31 71 LEU A CA 1
ATOM 599 C C . LEU A 1 71 ? -14.667 13.562 16.703 1.00 93.31 71 LEU A C 1
ATOM 601 O O . LEU A 1 71 ? -15.721 12.928 16.686 1.00 93.31 71 LEU A O 1
ATOM 605 N N . GLN A 1 72 ? -14.213 14.175 17.804 1.00 93.62 72 GLN A N 1
ATOM 606 C CA . GLN A 1 72 ? -14.942 14.188 19.077 1.00 93.62 72 GLN A CA 1
ATOM 607 C C . GLN A 1 72 ? -16.305 14.844 18.907 1.00 93.62 72 GLN A C 1
ATOM 609 O O . GLN A 1 72 ? -17.322 14.265 19.283 1.00 93.62 72 GLN A O 1
ATOM 614 N N . GLU A 1 73 ? -16.312 16.036 18.316 1.00 94.31 73 GLU A N 1
ATOM 615 C CA . GLU A 1 73 ? -17.521 16.826 18.105 1.00 94.31 73 GLU A CA 1
ATOM 616 C C . GLU A 1 73 ? -18.445 16.159 17.085 1.00 94.31 73 GLU A C 1
ATOM 618 O O . GLU A 1 73 ? -19.633 15.985 17.345 1.00 94.31 73 GLU A O 1
ATOM 623 N N . SER A 1 74 ? -17.891 15.713 15.954 1.00 95.38 74 SER A N 1
ATOM 624 C CA . SER A 1 74 ? -18.680 15.161 14.846 1.00 95.38 74 SER A CA 1
ATOM 625 C C . SER A 1 74 ? -19.344 13.825 15.180 1.00 95.38 74 SER A C 1
ATOM 627 O O . SER A 1 74 ? -20.418 13.525 14.663 1.00 95.38 74 SER A O 1
ATOM 629 N N . LEU A 1 75 ? -18.702 13.001 16.013 1.00 93.19 75 LEU A N 1
ATOM 630 C CA . LEU A 1 75 ? -19.163 11.648 16.339 1.00 93.19 75 LEU A CA 1
ATOM 631 C C . LEU A 1 75 ? -19.677 11.520 17.784 1.00 93.19 75 LEU A C 1
ATOM 633 O O . LEU A 1 75 ? -20.050 10.424 18.200 1.00 93.19 75 LEU A O 1
ATOM 637 N N . GLY A 1 76 ? -19.682 12.608 18.563 1.00 93.12 76 GLY A N 1
ATOM 638 C CA . GLY A 1 76 ? -20.089 12.596 19.974 1.00 93.12 76 GLY A CA 1
ATOM 639 C C . GLY A 1 76 ? -19.195 11.720 20.860 1.00 93.12 76 GLY A C 1
ATOM 640 O O . GLY A 1 76 ? -19.663 11.117 21.828 1.00 93.12 76 GLY A O 1
ATOM 641 N N . LEU A 1 77 ? -17.911 11.596 20.516 1.00 91.44 77 LEU A N 1
ATOM 642 C CA . LEU A 1 77 ? -16.978 10.697 21.191 1.00 91.44 77 LEU A CA 1
ATOM 643 C C . LEU A 1 77 ? -16.325 11.371 22.407 1.00 91.44 77 LEU A C 1
ATOM 645 O O . LEU A 1 77 ? -15.875 12.515 22.363 1.00 91.44 77 LEU A O 1
ATOM 649 N N . SER A 1 78 ? -16.209 10.627 23.508 1.00 90.12 78 SER A N 1
ATOM 650 C CA . SER A 1 78 ? -15.556 11.114 24.730 1.00 90.12 78 SER A CA 1
ATOM 651 C C . SER A 1 78 ? -14.030 11.072 24.614 1.00 90.12 78 SER A C 1
ATOM 653 O O . SER A 1 78 ? -13.477 10.019 24.303 1.00 90.12 78 SER A O 1
ATOM 655 N N . ALA A 1 79 ? -13.346 12.166 24.973 1.00 86.56 79 ALA A N 1
ATOM 656 C CA . ALA A 1 79 ? -11.880 12.194 25.123 1.00 86.56 79 ALA A CA 1
ATOM 657 C C . ALA A 1 79 ? -11.368 11.319 26.278 1.00 86.56 79 ALA A C 1
ATOM 659 O O . ALA A 1 79 ? -10.213 10.906 26.282 1.00 86.56 79 ALA A O 1
ATOM 660 N N . ASN A 1 80 ? -12.219 11.022 27.264 1.00 89.69 80 ASN A N 1
ATOM 661 C CA . ASN A 1 80 ? -11.819 10.295 28.471 1.00 89.69 80 ASN A CA 1
ATOM 662 C C . ASN A 1 80 ? -11.879 8.771 28.292 1.00 89.69 80 ASN A C 1
ATOM 664 O O . ASN A 1 80 ? -11.691 8.022 29.250 1.00 89.69 80 ASN A O 1
ATOM 668 N N . LYS A 1 81 ? -12.175 8.297 27.078 1.00 88.31 81 LYS A N 1
ATOM 669 C CA . LYS A 1 81 ? -12.219 6.878 26.728 1.00 88.31 81 LYS A CA 1
ATOM 670 C C . LYS A 1 81 ? -11.227 6.600 25.609 1.00 88.31 81 LYS A C 1
ATOM 672 O O . LYS A 1 81 ? -10.995 7.440 24.749 1.00 88.31 81 LYS A O 1
ATOM 677 N N . LYS A 1 82 ? -10.673 5.389 25.599 1.00 89.62 82 LYS A N 1
ATOM 678 C CA . LYS A 1 82 ? -9.863 4.918 24.471 1.00 89.62 82 LYS A CA 1
ATOM 679 C C . LYS A 1 82 ? -10.754 4.741 23.248 1.00 89.62 82 LYS A C 1
ATOM 681 O O . LYS A 1 82 ? -11.853 4.203 23.361 1.00 89.62 82 LYS A O 1
ATOM 686 N N . TRP A 1 83 ? -10.267 5.185 22.097 1.00 90.25 83 TRP A N 1
ATOM 687 C CA . TRP A 1 83 ? -10.965 5.032 20.827 1.00 90.25 83 TRP A CA 1
ATOM 688 C C . TRP A 1 83 ? -10.456 3.801 20.096 1.00 90.25 83 TRP A C 1
ATOM 690 O O . TRP A 1 83 ? -9.249 3.566 20.032 1.00 90.25 83 TRP A O 1
ATOM 700 N N . ILE A 1 84 ? -11.385 3.027 19.541 1.00 88.19 84 ILE A N 1
ATOM 701 C CA . ILE A 1 84 ? -11.091 1.870 18.701 1.00 88.19 84 ILE A CA 1
ATOM 702 C C . ILE A 1 84 ? -11.713 2.147 17.337 1.00 88.19 84 ILE A C 1
ATOM 704 O O . ILE A 1 84 ? -12.916 2.372 17.232 1.00 88.19 84 ILE A O 1
ATOM 708 N N . PHE A 1 85 ? -10.880 2.142 16.300 1.00 87.44 85 PHE A N 1
ATOM 709 C CA . PHE A 1 85 ? -11.318 2.273 14.916 1.00 87.44 85 PHE A CA 1
ATOM 710 C C . PHE A 1 85 ? -11.306 0.897 14.266 1.00 87.44 85 PHE A C 1
ATOM 712 O O . PHE A 1 85 ? -10.262 0.248 14.201 1.00 87.44 85 PHE A O 1
ATOM 719 N N . VAL A 1 86 ? -12.462 0.466 13.766 1.00 85.50 86 VAL A N 1
ATOM 720 C CA . VAL A 1 86 ? -12.604 -0.804 13.052 1.00 85.50 86 VAL A CA 1
ATOM 721 C C . VAL A 1 86 ? -12.862 -0.500 11.584 1.00 85.50 86 VAL A C 1
ATOM 723 O O . VAL A 1 86 ? -13.873 0.102 11.231 1.00 85.50 86 VAL A O 1
ATOM 726 N N . HIS A 1 87 ? -11.930 -0.899 10.722 1.00 84.69 87 HIS A N 1
ATOM 727 C CA . HIS A 1 87 ? -12.088 -0.802 9.275 1.00 84.69 87 HIS A CA 1
ATOM 728 C C . HIS A 1 87 ? -12.538 -2.161 8.730 1.00 84.69 87 HIS A C 1
ATOM 730 O O . HIS A 1 87 ? -11.728 -3.073 8.560 1.00 84.69 87 HIS A O 1
ATOM 736 N N . SER A 1 88 ? -13.843 -2.316 8.496 1.00 79.81 88 SER A N 1
ATOM 737 C CA . SER A 1 88 ? -14.448 -3.557 8.002 1.00 79.81 88 SER A CA 1
ATOM 738 C C . SER A 1 88 ? -14.282 -3.702 6.485 1.00 79.81 88 SER A C 1
ATOM 740 O O . SER A 1 88 ? -15.228 -3.606 5.706 1.00 79.81 88 SER A O 1
ATOM 742 N N . GLY A 1 89 ? -13.048 -3.913 6.033 1.00 77.88 89 GLY A N 1
ATOM 743 C CA . GLY A 1 89 ? -12.744 -4.024 4.612 1.00 77.88 89 GLY A CA 1
ATOM 744 C C . GLY A 1 89 ? -11.254 -4.041 4.306 1.00 77.88 89 GLY A C 1
ATOM 745 O O . GLY A 1 89 ? -10.439 -3.542 5.071 1.00 77.88 89 GLY A O 1
ATOM 746 N N . SER A 1 90 ? -10.902 -4.589 3.144 1.00 75.62 90 SER A N 1
ATOM 747 C CA . SER A 1 90 ? -9.530 -4.564 2.614 1.00 75.62 90 SER A CA 1
ATOM 748 C C . SER A 1 90 ? -9.427 -3.862 1.253 1.00 75.62 90 SER A C 1
ATOM 750 O O . SER A 1 90 ? -8.362 -3.859 0.637 1.00 75.62 90 SER A O 1
ATOM 752 N N . GLY A 1 91 ? -10.532 -3.332 0.711 1.00 72.12 91 GLY A N 1
ATOM 753 C CA . GLY A 1 91 ? -10.576 -2.816 -0.665 1.00 72.12 91 GLY A CA 1
ATOM 754 C C . GLY A 1 91 ? -10.226 -3.867 -1.735 1.00 72.12 91 GLY A C 1
ATOM 755 O O . GLY A 1 91 ? -9.824 -3.505 -2.837 1.00 72.12 91 GLY A O 1
ATOM 756 N N . GLY A 1 92 ? -10.325 -5.163 -1.404 1.00 71.06 92 GLY A N 1
ATOM 757 C CA . GLY A 1 92 ? -9.955 -6.283 -2.279 1.00 71.06 92 GLY A CA 1
ATOM 758 C C . GLY A 1 92 ? -8.480 -6.696 -2.211 1.00 71.06 92 GLY A C 1
ATOM 759 O O . GLY A 1 92 ? -8.055 -7.545 -2.992 1.00 71.06 92 GLY A O 1
ATOM 760 N N . SER A 1 93 ? -7.692 -6.117 -1.298 1.00 66.25 93 SER A N 1
ATOM 761 C CA . SER A 1 93 ? -6.264 -6.437 -1.130 1.00 66.25 93 SER A CA 1
ATOM 762 C C . SER A 1 93 ? -5.992 -7.698 -0.298 1.00 66.25 93 SER A C 1
ATOM 764 O O . SER A 1 93 ? -4.907 -8.266 -0.391 1.00 66.25 93 SER A O 1
ATOM 766 N N . ALA A 1 94 ? -6.976 -8.161 0.476 1.00 72.31 94 ALA A N 1
ATOM 767 C CA . ALA A 1 94 ? -6.898 -9.366 1.301 1.00 72.31 94 ALA A CA 1
ATOM 768 C C . ALA A 1 94 ? -8.275 -10.035 1.441 1.00 72.31 94 ALA A C 1
ATOM 770 O O . ALA A 1 94 ? -9.307 -9.386 1.243 1.00 72.31 94 ALA A O 1
ATOM 771 N N . THR A 1 95 ? -8.302 -11.317 1.821 1.00 78.88 95 THR A N 1
ATOM 772 C CA . THR A 1 95 ? -9.538 -11.987 2.254 1.00 78.88 95 THR A CA 1
ATOM 773 C C . THR A 1 95 ? -10.126 -11.252 3.452 1.00 78.88 95 THR A C 1
ATOM 775 O O . THR A 1 95 ? -9.406 -10.960 4.405 1.00 78.88 95 THR A O 1
ATOM 778 N N . ASN A 1 96 ? -11.419 -10.945 3.396 1.00 84.94 96 ASN A N 1
ATOM 779 C CA . ASN A 1 96 ? -12.094 -10.151 4.416 1.00 84.94 96 ASN A CA 1
ATOM 780 C C . ASN A 1 96 ? -12.934 -11.040 5.339 1.00 84.94 96 ASN A C 1
ATOM 782 O O . ASN A 1 96 ? -13.433 -12.078 4.899 1.00 84.94 96 ASN A O 1
ATOM 786 N N . LEU A 1 97 ? -13.127 -10.616 6.590 1.00 86.94 97 LEU A N 1
ATOM 787 C CA . LEU A 1 97 ? -14.114 -11.245 7.466 1.00 86.94 97 LEU A CA 1
ATOM 788 C C . LEU A 1 97 ? -15.531 -10.957 6.950 1.00 86.94 97 LEU A C 1
ATOM 790 O O . LEU A 1 97 ? -15.794 -9.919 6.334 1.00 86.94 97 LEU A O 1
ATOM 794 N N . SER A 1 98 ? -16.450 -11.885 7.208 1.00 87.31 98 SER A N 1
ATOM 795 C CA . SER A 1 98 ? -17.878 -11.628 7.029 1.00 87.31 98 SER A CA 1
ATOM 796 C C . SER A 1 98 ? -18.372 -10.588 8.040 1.00 87.31 98 SER A C 1
ATOM 798 O O . SER A 1 98 ? -17.760 -10.375 9.087 1.00 87.31 98 SER A O 1
ATOM 800 N N . LEU A 1 99 ? -19.512 -9.958 7.748 1.00 86.56 99 LEU A N 1
ATOM 801 C CA . LEU A 1 99 ? -20.114 -8.976 8.652 1.00 86.56 99 LEU A CA 1
ATOM 802 C C . LEU A 1 99 ? -20.416 -9.569 10.040 1.00 86.56 99 LEU A C 1
ATOM 804 O O . LEU A 1 99 ? -20.179 -8.905 11.042 1.00 86.56 99 LEU A O 1
ATOM 808 N N . ALA A 1 100 ? -20.875 -10.824 10.095 1.00 90.75 100 ALA A N 1
ATOM 809 C CA . ALA A 1 100 ? -21.130 -11.528 11.353 1.00 90.75 100 ALA A CA 1
ATOM 810 C C . ALA A 1 100 ? -19.843 -11.716 12.171 1.00 90.75 100 ALA A C 1
ATOM 812 O O . ALA A 1 100 ? -19.813 -11.400 13.351 1.00 90.75 100 ALA A O 1
ATOM 813 N N . GLN A 1 101 ? -18.747 -12.120 11.524 1.00 90.44 101 GLN A N 1
ATOM 814 C CA . GLN A 1 101 ? -17.456 -12.272 12.201 1.00 90.44 101 GLN A CA 1
ATOM 815 C C . GLN A 1 101 ? -16.904 -10.942 12.725 1.00 90.44 101 GLN A C 1
ATOM 817 O O . GLN A 1 101 ? -16.253 -10.925 13.763 1.00 90.44 101 GLN A O 1
ATOM 822 N N . TYR A 1 102 ? -17.149 -9.829 12.024 1.00 90.56 102 TYR A N 1
ATOM 823 C CA . TYR A 1 102 ? -16.820 -8.507 12.558 1.00 90.56 102 TYR A CA 1
ATOM 824 C C . TYR A 1 102 ? -17.654 -8.164 13.791 1.00 90.56 102 TYR A C 1
ATOM 826 O O . TYR A 1 102 ? -17.095 -7.607 14.728 1.00 90.56 102 TYR A O 1
ATOM 834 N N . ALA A 1 103 ? -18.949 -8.495 13.793 1.00 88.00 103 ALA A N 1
ATOM 835 C CA . ALA A 1 103 ? -19.831 -8.266 14.934 1.00 88.00 103 ALA A CA 1
ATOM 836 C C . ALA A 1 103 ? -19.426 -9.096 16.163 1.00 88.00 103 ALA A C 1
ATOM 838 O O . ALA A 1 103 ? -19.527 -8.597 17.271 1.00 88.00 103 ALA A O 1
ATOM 839 N N . ASP A 1 104 ? -18.909 -10.314 15.981 1.00 91.50 104 ASP A N 1
ATOM 840 C CA . ASP A 1 104 ? -18.422 -11.146 17.095 1.00 91.50 104 ASP A CA 1
ATOM 841 C C . ASP A 1 104 ? -17.121 -10.615 17.736 1.00 91.50 104 ASP A C 1
ATOM 843 O O . ASP A 1 104 ? -16.763 -11.001 18.848 1.00 91.50 104 ASP A O 1
ATOM 847 N N . LEU A 1 105 ? -16.378 -9.761 17.024 1.00 86.81 105 LEU A N 1
ATOM 848 C CA . LEU A 1 105 ? -15.096 -9.198 17.462 1.00 86.81 105 LEU A CA 1
ATOM 849 C C . LEU A 1 105 ? -15.235 -7.906 18.284 1.00 86.81 105 LEU A C 1
ATOM 851 O O . LEU A 1 105 ? -14.255 -7.512 18.924 1.00 86.81 105 LEU A O 1
ATOM 855 N N . ILE A 1 106 ? -16.389 -7.231 18.222 1.00 84.69 106 ILE A N 1
ATOM 856 C CA . ILE A 1 106 ? -16.626 -5.878 18.765 1.00 84.69 106 ILE A CA 1
ATOM 857 C C . ILE A 1 106 ? -17.779 -5.858 19.762 1.00 84.69 106 ILE A C 1
ATOM 859 O O . ILE A 1 106 ? -17.666 -5.074 20.731 1.00 84.69 106 ILE A O 1
#

pLDDT: mean 90.2, std 5.74, range [66.25, 97.56]

Organism: NCBI:txid456482

Sequence (106 aa):
KYRLAPATKWVQILYNHRLTQRRSRSEKSEAEYNQDLVRAFLQKHNMPVVEPKPPYLIFEKSAVENQHVFLQESLGLSANKKWIFVHSGSGGSATNLSLAQYADLI